Protein AF-A0A7G8G6V6-F1 (afdb_monomer_lite)

pLDDT: mean 76.77, std 20.74, range [33.03, 96.81]

Sequence (126 aa):
MHSVGGLCAGYDVILWSPELGLFVAVSDSGIGNRVMTSADGRSWSLRQTPANNNWTWVCWAPELGLLVAVASSGTGNRVMTSSDALTWTARQADADQEWRPSPQDPSRMPAPPLPATATSSSSCRG

Structure (mmCIF, N/CA/C/O backbone):
data_AF-A0A7G8G6V6-F1
#
_entry.id   AF-A0A7G8G6V6-F1
#
loop_
_atom_site.group_PDB
_atom_site.id
_atom_site.type_symbol
_atom_site.label_atom_id
_atom_site.label_alt_id
_atom_site.label_comp_id
_atom_site.label_asym_id
_atom_site.label_entity_id
_atom_site.label_seq_id
_atom_site.pdbx_PDB_ins_code
_atom_site.Cartn_x
_atom_site.Cartn_y
_atom_site.Cartn_z
_atom_site.occupancy
_atom_site.B_iso_or_equiv
_atom_site.auth_seq_id
_atom_site.auth_comp_id
_atom_site.auth_asym_id
_atom_site.auth_atom_id
_atom_site.pdbx_PDB_model_num
ATOM 1 N N . MET A 1 1 ? -20.975 -11.883 18.223 1.00 38.84 1 MET A N 1
ATOM 2 C CA . MET A 1 1 ? -19.914 -10.867 18.062 1.00 38.84 1 MET A CA 1
ATOM 3 C C . MET A 1 1 ? -18.634 -11.642 17.787 1.00 38.84 1 MET A C 1
ATOM 5 O O . MET A 1 1 ? -18.003 -12.100 18.726 1.00 38.84 1 MET A O 1
ATOM 9 N N . HIS A 1 2 ? -18.369 -11.978 16.521 1.00 33.03 2 HIS A N 1
ATOM 10 C CA . HIS A 1 2 ? -17.309 -12.923 16.152 1.00 33.03 2 HIS A CA 1
ATOM 11 C C . HIS A 1 2 ? -16.111 -12.188 15.549 1.00 33.03 2 HIS A C 1
ATOM 13 O O . HIS A 1 2 ? -16.259 -11.507 14.545 1.00 33.03 2 HIS A O 1
ATOM 19 N N . SER A 1 3 ? -14.966 -12.391 16.207 1.00 38.69 3 SER A N 1
ATOM 20 C CA . SER A 1 3 ? -13.585 -12.317 15.720 1.00 38.69 3 SER A CA 1
ATOM 21 C C . SER A 1 3 ? -13.158 -11.046 14.973 1.00 38.69 3 SE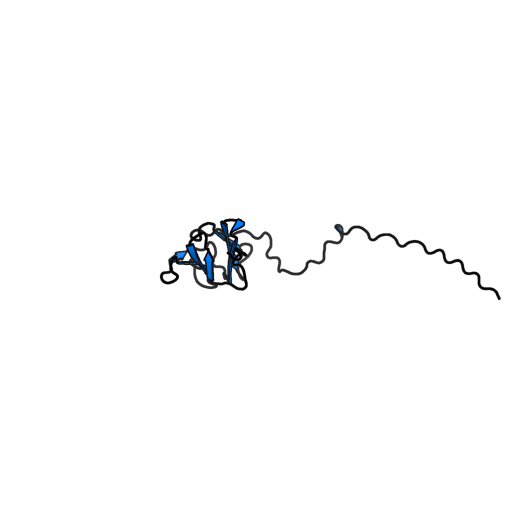R A C 1
ATOM 23 O O . SER A 1 3 ? -13.317 -10.930 13.764 1.00 38.69 3 SER A O 1
ATOM 25 N N . VAL A 1 4 ? -12.485 -10.141 15.690 1.00 43.47 4 VAL A N 1
ATOM 26 C CA . VAL A 1 4 ? -11.493 -9.223 15.102 1.00 43.47 4 VAL A CA 1
ATOM 27 C C . VAL A 1 4 ? -10.173 -9.982 14.914 1.00 43.47 4 VAL A C 1
ATOM 29 O O . VAL A 1 4 ? -9.161 -9.676 15.526 1.00 43.47 4 VAL A O 1
ATOM 32 N N . GLY A 1 5 ? -10.201 -11.066 14.136 1.00 43.75 5 GLY A N 1
ATOM 33 C CA . GLY A 1 5 ? -8.976 -11.661 13.611 1.00 43.75 5 GLY A CA 1
ATOM 34 C C . GLY A 1 5 ? -8.470 -10.748 12.503 1.00 43.75 5 GLY A C 1
ATOM 35 O O . GLY A 1 5 ? -9.242 -10.444 11.594 1.00 43.75 5 GLY A O 1
ATOM 36 N N . GLY A 1 6 ? -7.229 -10.265 12.615 1.00 52.69 6 GLY A N 1
ATOM 37 C CA . GLY A 1 6 ? -6.613 -9.358 11.645 1.00 52.69 6 GLY A CA 1
ATOM 38 C C . GLY A 1 6 ? -6.939 -9.758 10.205 1.00 52.69 6 GLY A C 1
ATOM 39 O O . GLY A 1 6 ? -6.822 -10.927 9.837 1.00 52.69 6 GLY A O 1
ATOM 40 N N . LEU A 1 7 ? -7.377 -8.785 9.401 1.00 61.69 7 LEU A N 1
ATOM 41 C CA . LEU A 1 7 ? -7.890 -8.965 8.033 1.00 61.69 7 LEU A CA 1
ATOM 42 C C . LEU A 1 7 ? -6.786 -9.319 7.016 1.00 61.69 7 LEU A C 1
ATOM 44 O O . LEU A 1 7 ? -6.879 -8.979 5.846 1.00 61.69 7 LEU A O 1
ATOM 48 N N . CYS A 1 8 ? -5.721 -9.974 7.467 1.00 60.59 8 CYS A N 1
ATOM 49 C CA . CYS A 1 8 ? -4.567 -10.361 6.674 1.00 60.59 8 CYS A CA 1
ATOM 50 C C . CYS A 1 8 ? -4.705 -11.844 6.333 1.00 60.59 8 CYS A C 1
ATOM 52 O O . CYS A 1 8 ? -4.092 -12.695 6.979 1.00 60.59 8 CYS A O 1
ATOM 54 N N . ALA A 1 9 ? -5.554 -12.170 5.360 1.00 50.25 9 ALA A N 1
ATOM 55 C CA . ALA A 1 9 ? -5.804 -13.551 4.968 1.00 50.25 9 ALA A CA 1
ATOM 56 C C . ALA A 1 9 ? -5.643 -13.726 3.450 1.00 50.25 9 ALA A C 1
ATOM 58 O O . ALA A 1 9 ? -6.615 -13.674 2.710 1.00 50.25 9 ALA A O 1
ATOM 59 N N . GLY A 1 10 ? -4.424 -14.041 2.996 1.00 60.91 10 GLY A N 1
ATOM 60 C CA . GLY A 1 10 ? -4.141 -14.304 1.572 1.00 60.91 10 GLY A CA 1
ATOM 61 C C . GLY A 1 10 ? -3.819 -13.046 0.757 1.00 60.91 10 GLY A C 1
ATOM 62 O O . GLY A 1 10 ? -3.877 -11.955 1.302 1.00 60.91 10 GLY A O 1
ATOM 63 N N . TYR A 1 11 ? -3.377 -13.221 -0.504 1.00 60.97 11 TYR A N 1
ATOM 64 C CA . TYR A 1 11 ? -2.778 -12.180 -1.367 1.00 60.97 11 TYR A CA 1
ATOM 65 C C . TYR A 1 11 ? -3.729 -11.025 -1.689 1.00 60.97 11 TYR A C 1
ATOM 67 O O . TYR A 1 11 ? -4.240 -10.909 -2.801 1.00 60.97 11 TYR A O 1
ATOM 75 N N . ASP A 1 12 ? -3.930 -10.160 -0.699 1.00 71.88 12 ASP A N 1
ATOM 76 C CA . ASP A 1 12 ? -4.885 -9.071 -0.740 1.00 71.88 12 ASP A CA 1
ATOM 77 C C . ASP A 1 12 ? -4.246 -7.837 -1.375 1.00 71.88 12 ASP A C 1
ATOM 79 O O . ASP A 1 12 ? -3.366 -7.170 -0.823 1.00 71.88 12 ASP A O 1
ATOM 83 N N . VAL A 1 13 ? -4.717 -7.532 -2.581 1.00 84.00 13 VAL A N 1
ATOM 84 C CA . VAL A 1 13 ? -4.388 -6.301 -3.313 1.00 84.00 13 VAL A CA 1
ATOM 85 C C . VAL A 1 13 ? -5.305 -5.151 -2.872 1.00 84.00 13 VAL A C 1
ATOM 87 O O . VAL A 1 13 ? -4.976 -3.983 -3.069 1.00 84.00 13 VAL A O 1
ATOM 90 N N . ILE A 1 14 ? -6.437 -5.478 -2.239 1.00 90.06 14 ILE A N 1
ATOM 91 C CA . ILE A 1 14 ? -7.425 -4.560 -1.667 1.00 90.06 14 ILE A CA 1
ATOM 92 C C . ILE A 1 14 ? -7.797 -5.013 -0.253 1.00 90.06 14 ILE A C 1
ATOM 94 O O . ILE A 1 14 ? -7.976 -6.199 -0.002 1.00 90.06 14 ILE A O 1
ATOM 98 N N . LEU A 1 15 ? -7.957 -4.060 0.658 1.00 92.38 15 LEU A N 1
ATOM 99 C CA . LEU A 1 15 ? -8.213 -4.295 2.071 1.00 92.38 15 LEU A CA 1
ATOM 100 C C . LEU A 1 15 ? -9.207 -3.269 2.610 1.00 92.38 15 LEU A C 1
ATOM 102 O O . LEU A 1 15 ? -9.126 -2.086 2.285 1.00 92.38 15 LEU A O 1
ATOM 106 N N . TRP A 1 16 ? -10.113 -3.711 3.476 1.00 92.00 16 TRP A N 1
ATOM 107 C CA . TRP A 1 16 ? -10.931 -2.825 4.301 1.00 92.00 16 TRP A CA 1
ATOM 108 C C . TRP A 1 16 ? -10.270 -2.625 5.667 1.00 92.00 16 TRP A C 1
ATOM 110 O O . TRP A 1 16 ? -9.983 -3.601 6.356 1.00 92.00 16 TRP A O 1
ATOM 120 N N . SER A 1 17 ? -10.055 -1.376 6.081 1.00 90.50 17 SER A N 1
ATOM 121 C CA . SER A 1 17 ? -9.700 -1.046 7.463 1.00 90.50 17 SER A CA 1
ATOM 122 C C . SER A 1 17 ? -10.955 -0.578 8.208 1.00 90.50 17 SER A C 1
ATOM 124 O O . SER A 1 17 ? -11.466 0.505 7.909 1.00 90.50 17 SER A O 1
ATOM 126 N N . PRO A 1 18 ? -11.470 -1.359 9.177 1.00 87.94 18 PRO A N 1
ATOM 127 C CA . PRO A 1 18 ? -12.683 -1.001 9.907 1.00 87.94 18 PRO A CA 1
ATOM 128 C C . PRO A 1 18 ? -12.492 0.212 10.820 1.00 87.94 18 PRO A C 1
ATOM 130 O O . PRO A 1 18 ? -13.440 0.960 11.032 1.00 87.94 18 PRO A O 1
ATOM 133 N N . GLU A 1 19 ? -11.282 0.424 11.334 1.00 89.94 19 GLU A N 1
ATOM 134 C CA . GLU A 1 19 ? -10.971 1.545 12.228 1.00 89.94 19 GLU A CA 1
ATOM 135 C C . GLU A 1 19 ? -10.787 2.856 11.468 1.00 89.94 19 GLU A C 1
ATOM 137 O O . GLU A 1 19 ? -11.193 3.911 11.950 1.00 89.94 19 GLU A O 1
ATOM 142 N N . LEU A 1 20 ? -10.225 2.790 10.258 1.00 90.25 20 LEU A N 1
ATOM 143 C CA . LEU A 1 20 ? -10.112 3.958 9.386 1.00 90.25 20 LEU A CA 1
ATOM 144 C C . LEU A 1 20 ? -11.400 4.217 8.594 1.00 90.25 20 LEU A C 1
ATOM 146 O O . LEU A 1 20 ? -11.589 5.319 8.085 1.00 90.25 20 LEU A O 1
ATOM 150 N N . GLY A 1 21 ? -12.277 3.217 8.463 1.00 92.38 21 GLY A N 1
ATOM 151 C CA . GLY A 1 21 ? -13.463 3.296 7.613 1.00 92.38 21 GLY A CA 1
ATOM 152 C C . GLY A 1 21 ? -13.109 3.460 6.132 1.00 92.38 21 GLY A C 1
ATOM 153 O O . GLY A 1 21 ? -13.796 4.180 5.408 1.00 92.38 21 GLY A O 1
ATOM 154 N N . LEU A 1 22 ? -12.007 2.842 5.692 1.00 94.19 22 LEU A N 1
ATOM 155 C CA . LEU A 1 22 ? -11.453 3.014 4.350 1.00 94.19 22 LEU A CA 1
ATOM 156 C C . LEU A 1 22 ? -11.121 1.675 3.696 1.00 94.19 22 LEU A C 1
ATOM 158 O O . LEU A 1 22 ? -10.492 0.802 4.293 1.00 94.19 22 LEU A O 1
ATOM 162 N N . PHE A 1 23 ? -11.458 1.570 2.415 1.00 94.44 23 PHE A N 1
ATOM 163 C CA . PHE A 1 23 ? -10.824 0.649 1.489 1.00 94.44 23 PHE A CA 1
ATOM 164 C C . PHE A 1 23 ? -9.471 1.199 1.059 1.00 94.44 23 PHE A C 1
ATOM 166 O O . PHE A 1 23 ? -9.336 2.388 0.760 1.00 94.44 23 PHE A O 1
ATOM 173 N N . VAL A 1 24 ? -8.490 0.315 0.977 1.00 95.06 24 VAL A N 1
ATOM 174 C CA . VAL A 1 24 ? -7.125 0.592 0.544 1.00 95.06 24 VAL A CA 1
ATOM 175 C C . VAL A 1 24 ? -6.763 -0.441 -0.506 1.00 95.06 24 VAL A C 1
ATOM 177 O O . VAL A 1 24 ? -6.936 -1.628 -0.261 1.00 95.06 24 VAL A O 1
ATOM 180 N N . ALA A 1 25 ? -6.259 -0.012 -1.657 1.00 94.19 25 ALA A N 1
ATOM 181 C CA . ALA A 1 25 ? -5.732 -0.912 -2.674 1.00 94.19 25 ALA A CA 1
ATOM 182 C C . ALA A 1 25 ? -4.329 -0.489 -3.109 1.00 94.19 25 ALA A C 1
ATOM 184 O O . ALA A 1 25 ? -4.012 0.704 -3.131 1.00 94.19 25 ALA A O 1
ATOM 185 N N . VAL A 1 26 ? -3.501 -1.474 -3.446 1.00 94.56 26 VAL A N 1
ATOM 186 C CA . VAL A 1 26 ? -2.140 -1.296 -3.965 1.00 94.56 26 VAL A CA 1
ATOM 187 C C . VAL A 1 26 ? -2.054 -1.734 -5.427 1.00 94.56 26 VAL A C 1
ATOM 189 O O . VAL A 1 26 ? -2.914 -2.457 -5.917 1.00 94.56 26 VAL A O 1
ATOM 192 N N . SER A 1 27 ? -1.023 -1.284 -6.137 1.00 92.94 27 SER A N 1
ATOM 193 C CA . SER A 1 27 ? -0.776 -1.636 -7.537 1.00 92.94 27 SER A CA 1
ATOM 194 C C . SER A 1 27 ? 0.683 -2.021 -7.763 1.00 92.94 27 SER A C 1
ATOM 196 O O . SER A 1 27 ? 1.611 -1.415 -7.215 1.00 92.94 27 SER A O 1
ATOM 198 N N . ASP A 1 28 ? 0.894 -2.988 -8.651 1.00 92.00 28 ASP A N 1
ATOM 199 C CA . ASP A 1 28 ? 2.215 -3.412 -9.104 1.00 92.00 28 ASP A CA 1
ATOM 200 C C . ASP A 1 28 ? 2.799 -2.510 -10.210 1.00 92.00 28 ASP A C 1
ATOM 202 O O . ASP A 1 28 ? 3.970 -2.636 -10.568 1.00 92.00 28 ASP A O 1
ATOM 206 N N . SER A 1 29 ? 2.010 -1.561 -10.716 1.00 87.88 29 SER A N 1
ATOM 207 C CA . SER A 1 29 ? 2.345 -0.682 -11.836 1.00 87.88 29 SER A CA 1
ATOM 208 C C . SER A 1 29 ? 1.911 0.770 -11.586 1.00 87.88 29 SER A C 1
ATOM 210 O O . SER A 1 29 ? 1.133 1.063 -10.677 1.00 87.88 29 SER A O 1
ATOM 212 N N . GLY A 1 30 ? 2.451 1.704 -12.378 1.00 85.56 30 GLY A N 1
ATOM 213 C CA . GLY A 1 30 ? 2.237 3.153 -12.240 1.00 85.56 30 GLY A CA 1
ATOM 214 C C . GLY A 1 30 ? 3.484 3.917 -11.779 1.00 85.56 30 GLY A C 1
ATOM 215 O O . GLY A 1 30 ? 4.527 3.324 -11.499 1.00 85.56 30 GLY A O 1
ATOM 216 N N . ILE A 1 31 ? 3.399 5.247 -11.706 1.00 85.56 31 ILE A N 1
ATOM 217 C CA . ILE A 1 31 ? 4.510 6.121 -11.292 1.00 85.56 31 ILE A CA 1
ATOM 218 C C . ILE A 1 31 ? 4.007 7.077 -10.211 1.00 85.56 31 ILE A C 1
ATOM 220 O O . ILE A 1 31 ? 3.058 7.827 -10.426 1.00 85.56 31 ILE A O 1
ATOM 224 N N . GLY A 1 32 ? 4.620 7.014 -9.033 1.00 84.44 32 GLY A N 1
ATOM 225 C CA . GLY A 1 32 ? 4.353 7.870 -7.880 1.00 84.44 32 GLY A CA 1
ATOM 226 C C . GLY A 1 32 ? 3.008 7.640 -7.191 1.00 84.44 32 GLY A C 1
ATOM 227 O O . GLY A 1 32 ? 2.818 8.177 -6.113 1.00 84.44 32 GLY A O 1
ATOM 228 N N . ASN A 1 33 ? 2.091 6.857 -7.767 1.00 85.62 33 ASN A N 1
ATOM 229 C CA . ASN A 1 33 ? 0.710 6.705 -7.299 1.00 85.62 33 ASN A CA 1
ATOM 230 C C . ASN A 1 33 ? 0.245 5.247 -7.358 1.00 85.62 33 ASN A C 1
ATOM 232 O O . ASN A 1 33 ? -0.604 4.893 -8.174 1.00 85.62 33 ASN A O 1
ATOM 236 N N . ARG A 1 34 ? 0.840 4.382 -6.535 1.00 91.56 34 ARG A N 1
ATOM 237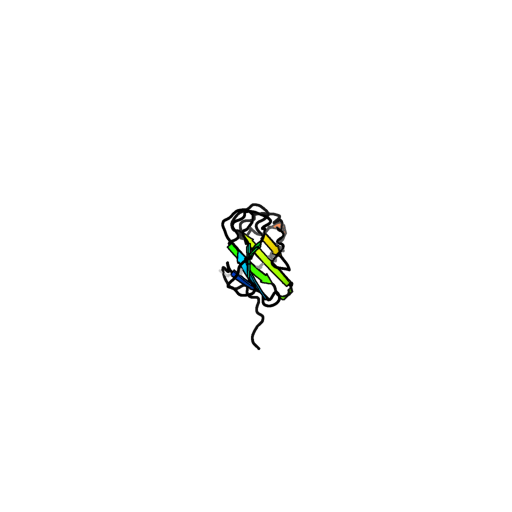 C CA . ARG A 1 34 ? 0.512 2.945 -6.517 1.00 91.56 34 ARG A CA 1
ATOM 238 C C . ARG A 1 34 ? -0.376 2.525 -5.344 1.00 91.56 34 ARG A C 1
ATOM 240 O O . ARG A 1 34 ? -0.509 1.337 -5.084 1.00 91.56 34 ARG A O 1
ATOM 247 N N . VAL A 1 35 ? -0.969 3.491 -4.644 1.00 94.88 35 VAL A N 1
ATOM 248 C CA . VAL A 1 35 ? -1.996 3.266 -3.623 1.00 94.88 35 VAL A CA 1
ATOM 249 C C . VAL A 1 35 ? -3.235 4.072 -3.987 1.00 94.88 35 VAL A C 1
ATOM 251 O O . VAL A 1 35 ? -3.132 5.213 -4.437 1.00 94.88 35 VAL A O 1
ATOM 254 N N . MET A 1 36 ? -4.411 3.502 -3.756 1.00 95.31 36 MET A N 1
ATOM 255 C CA . MET A 1 36 ? -5.688 4.202 -3.841 1.00 95.31 36 MET A CA 1
ATOM 256 C C . MET A 1 36 ? -6.546 3.900 -2.617 1.00 95.31 36 MET A C 1
ATOM 258 O O . MET A 1 36 ? -6.508 2.797 -2.078 1.00 95.31 36 MET A O 1
ATOM 262 N N . THR A 1 37 ? -7.329 4.884 -2.178 1.00 96.31 37 THR A N 1
ATOM 263 C CA . THR A 1 37 ? -8.227 4.742 -1.022 1.00 96.31 37 THR A CA 1
ATOM 264 C C . THR A 1 37 ? -9.647 5.161 -1.358 1.00 96.31 37 THR A C 1
ATOM 266 O O . THR A 1 37 ? -9.828 6.109 -2.128 1.00 96.31 37 THR A O 1
ATOM 269 N N . SER A 1 38 ? -10.634 4.541 -0.721 1.00 96.81 38 SER A N 1
ATOM 270 C CA . SER A 1 38 ? -12.047 4.886 -0.875 1.00 96.81 38 SER A CA 1
ATOM 271 C C . SER A 1 38 ? -12.818 4.668 0.424 1.00 96.81 38 SER A C 1
ATOM 273 O O . SER A 1 38 ? -12.638 3.648 1.073 1.00 96.81 38 SER A O 1
ATOM 275 N N . ALA A 1 39 ? -13.703 5.594 0.795 1.00 95.56 39 ALA A N 1
ATOM 276 C CA . ALA A 1 39 ? -14.593 5.419 1.949 1.00 95.56 39 ALA A CA 1
ATOM 277 C C . ALA A 1 39 ? -15.864 4.621 1.608 1.00 95.56 39 ALA A C 1
ATOM 279 O O . ALA A 1 39 ? -16.519 4.083 2.495 1.00 95.56 39 ALA A O 1
ATOM 280 N N . ASP A 1 40 ? -16.228 4.553 0.325 1.00 93.25 40 ASP A N 1
ATOM 281 C CA . ASP A 1 40 ? -17.503 4.002 -0.146 1.00 93.25 40 ASP A CA 1
ATOM 282 C C . ASP A 1 40 ? -17.346 2.857 -1.163 1.00 93.25 40 ASP A C 1
ATOM 284 O O . ASP A 1 40 ? -18.339 2.276 -1.601 1.00 93.25 40 ASP A O 1
ATOM 288 N N . GLY A 1 41 ? -16.112 2.546 -1.568 1.00 92.81 41 GLY A N 1
ATOM 289 C CA . GLY A 1 41 ? -15.780 1.563 -2.600 1.00 92.81 41 GLY A CA 1
ATOM 290 C C . GLY A 1 41 ? -16.138 1.995 -4.029 1.00 92.81 41 GLY A C 1
ATOM 291 O O . GLY A 1 41 ? -15.879 1.247 -4.972 1.00 92.81 41 GLY A O 1
ATOM 292 N N . ARG A 1 42 ? -16.718 3.187 -4.220 1.00 93.62 42 ARG A N 1
ATOM 293 C CA . ARG A 1 42 ? -17.176 3.708 -5.521 1.00 93.62 42 ARG A CA 1
ATOM 294 C C . ARG A 1 42 ? -16.241 4.781 -6.051 1.00 93.62 42 ARG A C 1
ATOM 296 O O . ARG A 1 42 ? -15.873 4.753 -7.221 1.00 93.62 42 ARG A O 1
ATOM 303 N N . SER A 1 43 ? -15.851 5.709 -5.184 1.00 94.31 43 SER A N 1
ATOM 304 C CA . SER A 1 43 ? -14.977 6.827 -5.522 1.00 94.31 43 SER A CA 1
ATOM 305 C C . SER A 1 43 ? -13.605 6.599 -4.916 1.00 94.31 43 SER A C 1
ATOM 307 O O . SER A 1 43 ? -13.473 6.456 -3.701 1.00 94.31 43 SER A O 1
ATOM 309 N N . TRP A 1 44 ? -12.574 6.584 -5.754 1.00 95.31 44 TRP A N 1
ATOM 310 C CA . TRP A 1 44 ? -11.219 6.261 -5.331 1.00 95.31 44 TRP A CA 1
ATOM 311 C C . TRP A 1 44 ? -10.277 7.440 -5.529 1.00 95.31 44 TRP A C 1
ATOM 313 O O . TRP A 1 44 ? -10.261 8.071 -6.582 1.00 95.31 44 TRP A O 1
ATOM 323 N N . SER A 1 45 ? -9.477 7.727 -4.507 1.00 95.81 45 SER A N 1
ATOM 324 C CA . SER A 1 45 ? -8.448 8.768 -4.537 1.00 95.81 45 SER A CA 1
ATOM 325 C C . SER A 1 45 ? -7.063 8.139 -4.584 1.00 95.81 45 SER A C 1
ATOM 327 O O . SER A 1 45 ? -6.749 7.302 -3.736 1.00 95.81 45 SER A O 1
ATOM 329 N N . LEU A 1 46 ? -6.235 8.562 -5.540 1.00 94.69 46 LEU A N 1
ATOM 330 C CA . LEU A 1 46 ? -4.832 8.154 -5.624 1.00 94.69 46 LEU A CA 1
ATOM 331 C C . LEU A 1 46 ? -4.024 8.741 -4.464 1.00 94.69 46 LEU A C 1
ATOM 333 O O . LEU A 1 46 ? -4.240 9.884 -4.052 1.00 94.69 46 LEU A O 1
ATOM 337 N N . ARG A 1 47 ? -3.071 7.958 -3.963 1.00 95.12 47 ARG A N 1
ATOM 338 C CA . ARG A 1 47 ? -2.132 8.343 -2.911 1.00 95.12 47 ARG A CA 1
ATOM 339 C C . ARG A 1 47 ? -0.709 8.215 -3.415 1.00 95.12 47 ARG A C 1
ATOM 341 O O . ARG A 1 47 ? -0.364 7.260 -4.113 1.00 95.12 47 ARG A O 1
ATOM 348 N N . GLN A 1 48 ? 0.106 9.188 -3.022 1.00 93.25 48 GLN A N 1
ATOM 349 C CA . GLN A 1 48 ? 1.518 9.196 -3.356 1.00 93.25 48 GLN A CA 1
ATOM 350 C C . GLN A 1 48 ? 2.226 8.042 -2.645 1.00 93.25 48 GLN A C 1
ATOM 352 O O . GLN A 1 48 ? 2.031 7.823 -1.448 1.00 93.25 48 GLN A O 1
ATOM 357 N N . THR A 1 49 ? 3.054 7.311 -3.382 1.00 91.75 49 THR A N 1
ATOM 358 C CA . THR A 1 49 ? 3.843 6.198 -2.850 1.00 91.75 49 THR A CA 1
ATOM 359 C C . THR A 1 49 ? 5.315 6.573 -2.744 1.00 91.75 49 THR A C 1
ATOM 361 O O . THR A 1 49 ? 5.848 7.179 -3.674 1.00 91.75 49 THR A O 1
ATOM 364 N N . PRO A 1 50 ? 6.012 6.158 -1.672 1.00 92.19 50 PRO A N 1
ATOM 365 C CA . PRO A 1 50 ? 7.404 6.537 -1.428 1.00 92.19 50 PRO A CA 1
ATOM 366 C C . PRO A 1 50 ? 8.392 5.902 -2.420 1.00 92.19 50 PRO A C 1
ATOM 368 O O . PRO A 1 50 ? 9.521 6.369 -2.545 1.00 92.19 50 PRO A O 1
ATOM 371 N N . ALA A 1 51 ? 7.987 4.840 -3.124 1.00 91.62 51 ALA A N 1
ATOM 372 C CA . ALA A 1 51 ? 8.782 4.198 -4.163 1.00 91.62 51 ALA A CA 1
ATOM 373 C C . ALA A 1 51 ? 7.898 3.585 -5.259 1.00 91.62 51 ALA A C 1
ATOM 375 O O . ALA A 1 51 ? 6.779 3.128 -5.003 1.00 91.62 51 ALA A O 1
ATOM 376 N N . ASN A 1 52 ? 8.449 3.511 -6.473 1.00 91.25 52 ASN A N 1
ATOM 377 C CA . ASN A 1 52 ? 7.836 2.866 -7.639 1.00 91.25 52 ASN A CA 1
ATOM 378 C C . ASN A 1 52 ? 8.091 1.352 -7.651 1.00 91.25 52 ASN A C 1
ATOM 380 O O . ASN A 1 52 ? 8.514 0.795 -8.662 1.00 91.25 52 ASN A O 1
ATOM 384 N N . ASN A 1 53 ? 7.848 0.703 -6.514 1.00 92.12 53 ASN A N 1
ATOM 385 C CA . ASN A 1 53 ? 7.983 -0.740 -6.367 1.00 92.12 53 ASN A CA 1
ATOM 386 C C . ASN A 1 53 ? 6.674 -1.444 -6.722 1.00 92.12 53 ASN A C 1
ATOM 388 O O . ASN A 1 53 ? 5.593 -0.854 -6.669 1.00 92.12 53 ASN A O 1
ATOM 392 N N . ASN A 1 54 ? 6.763 -2.711 -7.107 1.00 93.00 54 ASN A N 1
ATOM 393 C CA . ASN A 1 54 ? 5.616 -3.522 -7.483 1.00 93.00 54 ASN A CA 1
ATOM 394 C C . ASN A 1 54 ? 4.918 -3.970 -6.200 1.00 93.00 54 ASN A C 1
ATOM 396 O O . ASN A 1 54 ? 5.239 -5.028 -5.667 1.00 93.00 54 ASN A O 1
ATOM 400 N N . TRP A 1 55 ? 4.039 -3.124 -5.662 1.00 93.00 55 TRP A N 1
ATOM 401 C CA . TRP A 1 55 ? 3.316 -3.388 -4.423 1.00 93.00 55 TRP A CA 1
ATOM 402 C C . TRP A 1 55 ? 2.246 -4.440 -4.686 1.00 93.00 55 TRP A C 1
ATOM 404 O O . TRP A 1 55 ? 1.280 -4.197 -5.403 1.00 93.00 55 TRP A O 1
ATOM 414 N N . THR A 1 56 ? 2.449 -5.627 -4.131 1.00 91.75 56 THR A N 1
ATOM 415 C CA . THR A 1 56 ? 1.628 -6.807 -4.422 1.00 91.75 56 THR A CA 1
ATOM 416 C C . THR A 1 56 ? 0.666 -7.153 -3.298 1.00 91.75 56 THR A C 1
ATOM 418 O O . THR A 1 56 ? -0.188 -8.011 -3.484 1.00 91.75 56 THR A O 1
ATOM 421 N N . TRP A 1 57 ? 0.831 -6.545 -2.122 1.00 91.00 57 TRP A N 1
ATOM 422 C CA . TRP A 1 57 ? 0.059 -6.906 -0.940 1.00 91.00 57 TRP A CA 1
ATOM 423 C C . TRP A 1 57 ? -0.124 -5.726 0.005 1.00 91.00 57 TRP A C 1
ATOM 425 O O . TRP A 1 57 ? 0.805 -4.933 0.176 1.00 91.00 57 TRP A O 1
ATOM 435 N N . VAL A 1 58 ? -1.274 -5.674 0.679 1.00 92.56 58 VAL A N 1
ATOM 436 C CA . VAL A 1 58 ? -1.550 -4.785 1.815 1.00 92.56 58 VAL A CA 1
ATOM 437 C C . VAL A 1 58 ? -2.252 -5.523 2.973 1.00 92.56 58 VAL A C 1
ATOM 439 O O . VAL A 1 58 ? -3.050 -6.423 2.752 1.00 92.56 58 VAL A O 1
ATOM 442 N N . CYS A 1 59 ? -1.932 -5.182 4.223 1.00 92.62 59 CYS A N 1
ATOM 443 C CA . CYS A 1 59 ? -2.517 -5.762 5.443 1.00 92.62 59 CYS A CA 1
ATOM 444 C C . CYS A 1 59 ? -2.717 -4.673 6.505 1.00 92.62 59 CYS A C 1
ATOM 446 O O . CYS A 1 59 ? -1.959 -3.702 6.564 1.00 92.62 59 CYS A O 1
ATOM 448 N N . TRP A 1 60 ? -3.750 -4.840 7.333 1.00 91.50 60 TRP A N 1
ATOM 449 C CA . TRP A 1 60 ? -4.079 -3.974 8.466 1.00 91.50 60 TRP A CA 1
ATOM 450 C C . TRP A 1 60 ? -3.793 -4.730 9.753 1.00 91.50 60 TRP A C 1
ATOM 452 O O . TRP A 1 60 ? -4.360 -5.798 9.978 1.00 91.50 60 TRP A O 1
ATOM 462 N N . ALA A 1 61 ? -2.936 -4.156 10.590 1.00 90.62 61 ALA A N 1
ATOM 463 C CA . ALA A 1 61 ? -2.677 -4.612 11.944 1.00 90.62 61 ALA A CA 1
ATOM 464 C C . ALA A 1 61 ? -3.506 -3.751 12.916 1.00 90.62 61 ALA A C 1
ATOM 466 O O . ALA A 1 61 ? -3.049 -2.658 13.271 1.00 90.62 61 ALA A O 1
ATOM 467 N N . PRO A 1 62 ? -4.711 -4.197 13.326 1.00 87.75 62 PRO A N 1
ATOM 468 C CA . PRO A 1 62 ? -5.594 -3.410 14.187 1.00 87.75 62 PRO A CA 1
ATOM 469 C C . PRO A 1 62 ? -4.956 -3.103 15.543 1.00 87.75 62 PRO A C 1
ATOM 471 O O . PRO A 1 62 ? -5.018 -1.976 16.016 1.00 87.75 62 PRO A O 1
ATOM 474 N N . GLU A 1 63 ? -4.220 -4.049 16.129 1.00 89.50 63 GLU A N 1
ATOM 475 C CA . GLU A 1 63 ? -3.561 -3.855 17.426 1.00 89.50 63 GLU A CA 1
ATOM 476 C C . GLU A 1 63 ? -2.474 -2.769 17.394 1.00 89.50 63 GLU A C 1
ATOM 478 O O . GLU A 1 63 ? -2.113 -2.222 18.436 1.00 89.50 63 GLU A O 1
ATOM 483 N N . LEU A 1 64 ? -1.941 -2.464 16.208 1.00 89.88 64 LEU A N 1
ATOM 484 C CA . LEU A 1 64 ? -0.918 -1.440 16.000 1.00 89.88 64 LEU A CA 1
ATOM 485 C C . LEU A 1 64 ? -1.470 -0.176 15.332 1.00 89.88 64 LEU A C 1
ATOM 487 O O . LEU A 1 64 ? -0.717 0.786 15.175 1.00 89.88 64 LEU A O 1
ATOM 491 N N . GLY A 1 65 ? -2.736 -0.176 14.902 1.00 91.38 65 GLY A N 1
ATOM 492 C CA . GLY A 1 65 ? -3.303 0.892 14.080 1.00 91.38 65 GLY A CA 1
ATOM 493 C C . GLY A 1 65 ? -2.486 1.151 12.808 1.00 91.38 65 GLY A C 1
ATOM 494 O O . GLY A 1 65 ? -2.262 2.307 12.442 1.00 91.38 65 GLY A O 1
ATOM 495 N N . LEU A 1 66 ? -1.959 0.094 12.176 1.00 93.06 66 LEU A N 1
ATOM 496 C CA . LEU A 1 66 ? -0.942 0.215 11.130 1.00 93.06 66 LEU A CA 1
ATOM 497 C C . LEU A 1 66 ? -1.288 -0.584 9.871 1.00 93.06 66 LEU A C 1
ATOM 499 O O . LEU A 1 66 ? -1.493 -1.795 9.911 1.00 93.06 66 LEU A O 1
ATOM 503 N N . LEU A 1 67 ? -1.261 0.090 8.724 1.00 93.69 67 LEU A N 1
ATOM 504 C CA . LEU A 1 67 ? -1.219 -0.530 7.406 1.00 93.69 67 LEU A CA 1
ATOM 505 C C . LEU A 1 67 ? 0.215 -0.873 7.036 1.00 93.69 67 LEU A C 1
ATOM 507 O O . LEU A 1 67 ? 1.130 -0.063 7.209 1.00 93.69 67 LEU A O 1
ATOM 511 N N . VAL A 1 68 ? 0.385 -2.046 6.443 1.00 93.62 68 VAL A N 1
ATOM 512 C CA . VAL A 1 68 ? 1.651 -2.523 5.896 1.00 93.62 68 VAL A CA 1
ATOM 513 C C . VAL A 1 68 ? 1.406 -2.988 4.473 1.00 93.62 68 VAL A C 1
ATOM 515 O O . VAL A 1 68 ? 0.516 -3.797 4.233 1.00 93.62 68 VAL A O 1
ATOM 518 N N . ALA A 1 69 ? 2.204 -2.497 3.533 1.00 92.94 69 ALA A N 1
ATOM 519 C CA . ALA A 1 69 ? 2.228 -2.990 2.167 1.00 92.94 69 ALA A CA 1
ATOM 520 C C . ALA A 1 69 ? 3.616 -3.517 1.821 1.00 92.94 69 ALA A C 1
ATOM 522 O O . ALA A 1 69 ? 4.629 -2.952 2.246 1.00 92.94 69 ALA A O 1
ATOM 523 N N . VAL A 1 70 ? 3.656 -4.601 1.047 1.00 92.12 70 VAL A N 1
ATOM 524 C CA . VAL A 1 70 ? 4.907 -5.230 0.614 1.00 92.12 70 VAL A CA 1
ATOM 525 C C . VAL A 1 70 ? 4.988 -5.324 -0.901 1.00 92.12 70 VAL A C 1
ATOM 527 O O . VAL A 1 70 ? 3.977 -5.473 -1.593 1.00 92.12 70 VAL A O 1
ATOM 530 N N . ALA A 1 71 ? 6.207 -5.201 -1.414 1.00 92.56 71 ALA A N 1
ATOM 531 C CA . ALA A 1 71 ? 6.498 -5.241 -2.833 1.00 92.56 71 ALA A CA 1
ATOM 532 C C . ALA A 1 71 ? 7.331 -6.457 -3.232 1.00 92.56 71 ALA A C 1
ATOM 534 O O . ALA A 1 71 ? 8.208 -6.906 -2.496 1.00 92.56 71 ALA A O 1
ATOM 535 N N . SER A 1 72 ? 7.103 -6.923 -4.458 1.00 90.88 72 SER A N 1
ATOM 536 C CA . SER A 1 72 ? 7.917 -7.945 -5.122 1.00 90.88 72 SER A CA 1
ATOM 537 C C . SER A 1 72 ? 9.161 -7.372 -5.817 1.00 90.88 72 SER A C 1
ATOM 539 O O . SER A 1 72 ? 10.029 -8.130 -6.242 1.00 90.88 72 SER A O 1
ATOM 541 N N . SER A 1 73 ? 9.279 -6.043 -5.919 1.00 90.56 73 SER A N 1
ATOM 542 C CA . SER A 1 73 ? 10.435 -5.341 -6.495 1.00 90.56 73 SER A CA 1
ATOM 543 C C . SER A 1 73 ? 10.949 -4.222 -5.579 1.00 90.56 73 SER A C 1
ATOM 545 O O . SER A 1 73 ? 10.321 -3.895 -4.574 1.00 90.56 73 SER A O 1
ATOM 547 N N . GLY A 1 74 ? 12.111 -3.653 -5.915 1.00 87.56 74 GLY A N 1
ATOM 548 C CA . GLY A 1 74 ? 12.857 -2.698 -5.082 1.00 87.56 74 GLY A CA 1
ATOM 549 C C . GLY A 1 74 ? 14.054 -3.357 -4.397 1.00 87.56 74 GLY A C 1
ATOM 550 O O . GLY A 1 74 ? 14.182 -4.577 -4.451 1.00 87.56 74 GLY A O 1
ATOM 551 N N . THR A 1 75 ? 14.922 -2.575 -3.758 1.00 87.06 75 THR A N 1
ATOM 552 C CA . THR A 1 75 ? 16.086 -3.072 -3.001 1.00 87.06 75 THR A CA 1
ATOM 553 C C . THR A 1 75 ? 16.171 -2.307 -1.698 1.00 87.06 75 THR A C 1
ATOM 555 O O . THR A 1 75 ? 16.286 -1.082 -1.704 1.00 87.06 75 THR A O 1
ATOM 558 N N . GLY A 1 76 ? 16.038 -3.018 -0.580 1.00 86.25 76 GLY A N 1
ATOM 559 C CA . GLY A 1 76 ? 16.048 -2.417 0.748 1.00 86.25 76 GLY A CA 1
ATOM 560 C C . GLY A 1 76 ? 14.855 -1.508 1.055 1.00 86.25 76 GLY A C 1
ATOM 561 O O . GLY A 1 76 ? 14.874 -0.859 2.084 1.00 86.25 76 GLY A O 1
ATOM 562 N N . ASN A 1 77 ? 13.817 -1.434 0.214 1.00 89.81 77 ASN A N 1
ATOM 563 C CA . ASN A 1 77 ? 12.637 -0.573 0.413 1.00 89.81 77 ASN A CA 1
ATOM 564 C C . ASN A 1 77 ? 11.314 -1.273 0.041 1.00 89.81 77 ASN A C 1
ATOM 566 O O . ASN A 1 77 ? 10.352 -0.634 -0.388 1.00 89.81 77 ASN A O 1
ATOM 570 N N . ARG A 1 78 ? 11.267 -2.605 0.172 1.00 92.00 78 ARG A N 1
ATOM 571 C CA . ARG A 1 78 ? 10.125 -3.445 -0.239 1.00 92.00 78 ARG A CA 1
ATOM 572 C C . ARG A 1 78 ? 8.954 -3.440 0.739 1.00 92.00 78 ARG A C 1
ATOM 574 O O . ARG A 1 78 ? 7.985 -4.155 0.519 1.00 92.00 78 ARG A O 1
ATOM 581 N N . VAL A 1 79 ? 9.038 -2.667 1.814 1.00 92.81 79 VAL A N 1
ATOM 582 C CA . VAL A 1 79 ? 7.974 -2.524 2.805 1.00 92.81 79 VAL A CA 1
ATOM 583 C C . VAL A 1 79 ? 7.628 -1.049 2.908 1.00 92.81 79 VAL A C 1
ATOM 585 O O . VAL A 1 79 ? 8.519 -0.204 2.972 1.00 92.81 79 VAL A O 1
ATOM 588 N N . MET A 1 80 ? 6.343 -0.723 2.947 1.00 94.19 80 MET A N 1
ATOM 589 C CA . MET A 1 80 ? 5.878 0.604 3.333 1.00 94.19 80 MET A CA 1
ATOM 590 C C . MET A 1 80 ? 4.764 0.500 4.363 1.00 94.19 80 MET A C 1
ATOM 592 O O . MET A 1 80 ? 4.003 -0.464 4.374 1.00 94.19 80 MET A O 1
ATOM 596 N N . THR A 1 81 ? 4.679 1.497 5.237 1.00 95.44 81 THR A N 1
ATOM 597 C CA . THR A 1 81 ? 3.695 1.529 6.322 1.00 95.44 81 THR A CA 1
ATOM 598 C C . THR A 1 81 ? 2.941 2.847 6.355 1.00 95.44 81 THR A C 1
ATOM 600 O O . THR A 1 81 ? 3.514 3.880 6.001 1.00 95.44 81 THR A O 1
ATOM 603 N N . SER A 1 82 ? 1.705 2.823 6.842 1.00 96.19 82 SER A N 1
ATOM 604 C CA . SER A 1 82 ? 0.868 4.010 7.028 1.00 96.19 82 SER A CA 1
ATOM 605 C C . SER A 1 82 ? -0.088 3.813 8.203 1.00 96.19 82 SER A C 1
ATOM 607 O O . SER A 1 82 ? -0.662 2.742 8.341 1.00 96.19 82 SER A O 1
ATOM 609 N N . SER A 1 83 ? -0.281 4.823 9.049 1.00 95.94 83 SER A N 1
ATOM 610 C CA . SER A 1 83 ? -1.297 4.789 10.116 1.00 95.94 83 SER A CA 1
ATOM 611 C C . SER A 1 83 ? -2.634 5.406 9.692 1.00 95.94 83 SER A C 1
ATOM 613 O O . SER A 1 83 ? -3.616 5.288 10.411 1.00 95.94 83 SER A O 1
ATOM 615 N N . ASP A 1 84 ? -2.675 6.093 8.546 1.00 94.38 84 ASP A N 1
ATOM 616 C CA . ASP A 1 84 ? -3.824 6.888 8.090 1.00 94.38 84 ASP A CA 1
ATOM 617 C C . ASP A 1 84 ? -4.329 6.500 6.686 1.00 94.38 84 ASP A C 1
ATOM 619 O O . ASP A 1 84 ? -5.338 7.029 6.231 1.00 94.38 84 ASP A O 1
ATOM 623 N N . ALA A 1 85 ? -3.645 5.585 5.991 1.00 93.19 85 ALA A N 1
ATOM 624 C CA . ALA A 1 85 ? -3.849 5.217 4.584 1.00 93.19 85 ALA A CA 1
ATOM 625 C C . ALA A 1 85 ? -3.585 6.336 3.557 1.00 93.19 85 ALA A C 1
ATOM 627 O O . ALA A 1 85 ? -3.684 6.099 2.349 1.00 93.19 85 ALA A O 1
ATOM 628 N N . LEU A 1 86 ? -3.229 7.541 4.001 1.00 93.06 86 LEU A N 1
ATOM 629 C CA . LEU A 1 86 ? -3.010 8.715 3.157 1.00 93.06 86 LEU A CA 1
ATOM 630 C C . LEU A 1 86 ? -1.523 8.927 2.895 1.00 93.06 86 LEU A C 1
ATOM 632 O O . LEU A 1 86 ? -1.122 9.165 1.754 1.00 93.06 86 LEU A O 1
ATOM 636 N N . THR A 1 87 ? -0.721 8.810 3.950 1.00 94.50 87 THR A N 1
ATOM 637 C CA . THR A 1 87 ? 0.719 9.040 3.937 1.00 94.50 87 THR A CA 1
ATOM 638 C C . THR A 1 87 ? 1.441 7.720 4.140 1.00 94.50 87 THR A C 1
ATOM 640 O O . THR A 1 87 ? 1.243 7.040 5.146 1.00 94.50 87 THR A O 1
ATOM 643 N N . TRP A 1 88 ? 2.308 7.362 3.195 1.00 95.19 88 TRP A N 1
ATOM 644 C CA . TRP A 1 88 ? 3.043 6.101 3.214 1.00 95.19 88 TRP A CA 1
ATOM 645 C C . TRP A 1 88 ? 4.536 6.339 3.378 1.00 95.19 88 TRP A C 1
ATOM 647 O O . TRP A 1 88 ? 5.144 7.124 2.653 1.00 95.19 88 TRP A O 1
ATOM 657 N N . THR A 1 89 ? 5.142 5.632 4.324 1.00 95.25 89 THR A N 1
ATOM 658 C CA . THR A 1 89 ? 6.579 5.708 4.601 1.00 95.25 89 THR A CA 1
ATOM 659 C C . THR A 1 89 ? 7.244 4.399 4.209 1.00 95.25 89 THR A C 1
ATOM 661 O O . THR A 1 89 ? 6.852 3.341 4.703 1.00 95.25 89 THR A O 1
ATOM 664 N N . ALA A 1 90 ? 8.257 4.460 3.340 1.00 92.94 90 ALA A N 1
ATOM 665 C CA . ALA A 1 90 ? 9.082 3.297 3.031 1.00 92.94 90 ALA A CA 1
ATOM 666 C C . ALA A 1 90 ? 9.887 2.889 4.270 1.00 92.94 90 ALA A C 1
ATOM 668 O O . ALA A 1 90 ? 10.446 3.731 4.974 1.00 92.94 90 ALA A O 1
ATOM 669 N N . ARG A 1 91 ? 9.944 1.588 4.536 1.00 91.94 91 ARG A N 1
ATOM 670 C CA . ARG A 1 91 ? 10.764 0.999 5.588 1.00 91.94 91 ARG A CA 1
ATOM 671 C C . ARG A 1 91 ? 11.977 0.354 4.952 1.00 91.94 91 ARG A C 1
ATOM 673 O O . ARG A 1 91 ? 11.847 -0.406 3.990 1.00 91.94 91 ARG A O 1
ATOM 680 N N . GLN A 1 92 ? 13.140 0.693 5.495 1.00 81.19 92 GLN A N 1
ATOM 681 C CA . GLN A 1 92 ? 14.383 0.110 5.042 1.00 81.19 92 GLN A CA 1
ATOM 682 C C . GLN A 1 92 ? 14.465 -1.337 5.535 1.00 81.19 92 GLN A C 1
ATOM 684 O O . GLN A 1 92 ? 14.259 -1.595 6.719 1.00 81.19 92 GLN A O 1
ATOM 689 N N . ALA A 1 93 ? 14.696 -2.275 4.621 1.00 65.19 93 ALA A N 1
ATOM 690 C CA . ALA A 1 93 ? 15.015 -3.653 4.964 1.00 65.19 93 ALA A CA 1
ATOM 691 C C . ALA A 1 93 ? 16.536 -3.809 4.884 1.00 65.19 93 ALA A C 1
ATOM 693 O O . ALA A 1 93 ? 17.110 -3.694 3.803 1.00 65.19 93 ALA A O 1
ATOM 694 N N . ASP A 1 94 ? 17.180 -4.055 6.025 1.00 57.66 94 ASP A N 1
ATOM 695 C CA . ASP A 1 94 ? 18.646 -4.087 6.158 1.00 57.66 94 ASP A CA 1
ATOM 696 C C . ASP A 1 94 ? 19.311 -5.206 5.343 1.00 57.66 94 ASP A C 1
ATOM 698 O O . ASP A 1 94 ? 20.522 -5.188 5.126 1.00 57.66 94 ASP A O 1
ATOM 702 N N . ALA A 1 95 ? 18.529 -6.146 4.814 1.00 54.62 95 ALA A N 1
ATOM 703 C CA . ALA A 1 95 ? 18.970 -6.994 3.728 1.00 54.62 95 ALA A CA 1
ATOM 704 C C . ALA A 1 95 ? 17.786 -7.520 2.907 1.00 54.62 95 ALA A C 1
ATOM 706 O O . ALA A 1 95 ? 16.793 -7.999 3.458 1.00 54.62 95 ALA A O 1
ATOM 707 N N . ASP A 1 96 ? 17.941 -7.514 1.582 1.00 53.69 96 ASP A N 1
ATOM 708 C CA . ASP A 1 96 ? 17.129 -8.286 0.635 1.00 53.69 96 ASP A CA 1
ATOM 709 C C . ASP A 1 96 ? 17.443 -9.790 0.794 1.00 53.69 96 ASP A C 1
ATOM 711 O O . ASP A 1 96 ? 17.878 -10.451 -0.147 1.00 53.69 96 ASP A O 1
ATOM 715 N N . GLN A 1 97 ? 17.312 -10.343 2.002 1.00 53.28 97 GLN A N 1
ATOM 716 C CA . GLN A 1 97 ? 17.482 -11.777 2.197 1.00 53.28 97 GLN A CA 1
ATOM 717 C C . GLN A 1 97 ? 16.305 -12.453 1.499 1.00 53.28 97 GLN A C 1
ATOM 719 O O . GLN A 1 97 ? 15.164 -12.365 1.960 1.00 53.28 97 GLN A O 1
ATOM 724 N N . GLU A 1 98 ? 16.570 -13.122 0.374 1.00 53.53 98 GLU A N 1
ATOM 725 C CA . GLU A 1 98 ? 15.703 -14.209 -0.066 1.00 53.53 98 GLU A CA 1
ATOM 726 C C . GLU A 1 98 ? 15.415 -15.073 1.162 1.00 53.53 98 GLU A C 1
ATOM 728 O O . GLU A 1 98 ? 16.337 -15.414 1.906 1.00 53.53 98 GLU A O 1
ATOM 733 N N . TRP A 1 99 ? 14.142 -15.394 1.397 1.00 51.03 99 TRP A N 1
ATOM 734 C CA . TRP A 1 99 ? 13.696 -16.224 2.516 1.00 51.03 99 TRP A CA 1
ATOM 735 C C . TRP A 1 99 ? 14.136 -17.678 2.288 1.00 51.03 99 TRP A C 1
ATOM 737 O O . TRP A 1 99 ? 13.346 -18.587 2.048 1.00 51.03 99 TRP A O 1
ATOM 747 N N . ARG A 1 100 ? 15.449 -17.894 2.290 1.00 51.56 100 ARG A N 1
ATOM 748 C CA . ARG A 1 100 ? 16.084 -19.199 2.322 1.00 51.56 100 ARG A CA 1
ATOM 749 C C . ARG A 1 100 ? 16.210 -19.555 3.800 1.00 51.56 100 ARG A C 1
ATOM 751 O O . ARG A 1 100 ? 16.649 -18.699 4.572 1.00 51.56 100 ARG A O 1
ATOM 758 N N . PRO A 1 101 ? 15.857 -20.779 4.227 1.00 39.44 101 PRO A N 1
ATOM 759 C CA . PRO A 1 101 ? 16.285 -21.241 5.538 1.00 39.44 101 PRO A CA 1
ATOM 760 C C . PRO A 1 101 ? 17.810 -21.104 5.568 1.00 39.44 101 PRO A C 1
ATOM 762 O O . PRO A 1 101 ? 18.511 -21.729 4.768 1.00 39.44 101 PRO A O 1
ATOM 765 N N . SER A 1 102 ? 18.324 -20.207 6.407 1.00 56.06 102 SER A N 1
ATOM 766 C CA . SER A 1 102 ? 19.763 -20.067 6.565 1.00 56.06 102 SER A CA 1
ATOM 767 C C . SER A 1 102 ? 20.316 -21.391 7.102 1.00 56.06 102 SER A C 1
ATOM 769 O O . SER A 1 102 ? 19.672 -22.035 7.939 1.00 56.06 102 SER A O 1
ATOM 771 N N . PRO A 1 103 ? 21.506 -21.834 6.664 1.00 54.41 103 PRO A N 1
ATOM 772 C CA . PRO A 1 103 ? 22.275 -22.773 7.461 1.00 54.41 103 PRO A CA 1
ATOM 773 C C . PRO A 1 103 ? 22.505 -22.089 8.811 1.00 54.41 103 PRO A C 1
ATOM 775 O O . PRO A 1 103 ? 23.130 -21.031 8.871 1.00 54.41 103 PRO A O 1
ATOM 778 N N . GLN A 1 104 ? 21.906 -22.630 9.869 1.00 50.56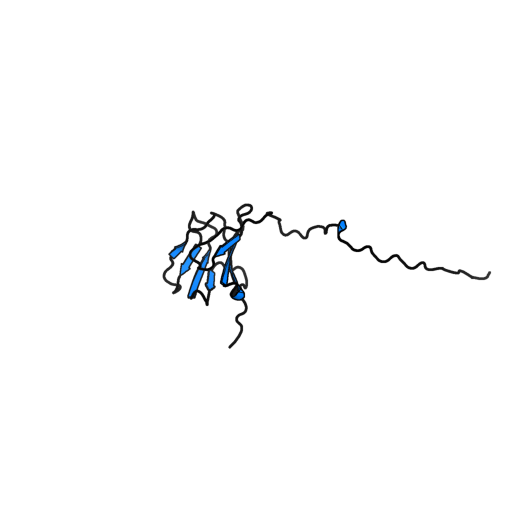 104 GLN A N 1
ATOM 779 C CA . GLN A 1 104 ? 22.032 -22.095 11.221 1.00 50.56 104 GLN A CA 1
ATOM 780 C C . GLN A 1 104 ? 23.517 -21.939 11.568 1.00 50.56 104 GLN A C 1
ATOM 782 O O . GLN A 1 104 ? 24.301 -22.866 11.365 1.00 50.56 104 GLN A O 1
ATOM 787 N N . ASP A 1 105 ? 23.888 -20.765 12.075 1.00 54.94 105 ASP A N 1
ATOM 788 C CA . ASP A 1 105 ? 25.226 -20.467 12.582 1.00 54.94 105 ASP A CA 1
ATOM 789 C C . ASP A 1 105 ? 25.676 -21.551 13.592 1.00 54.94 105 ASP A C 1
ATOM 791 O O . ASP A 1 105 ? 25.065 -21.677 14.663 1.00 54.94 105 ASP A O 1
ATOM 795 N N . PRO A 1 1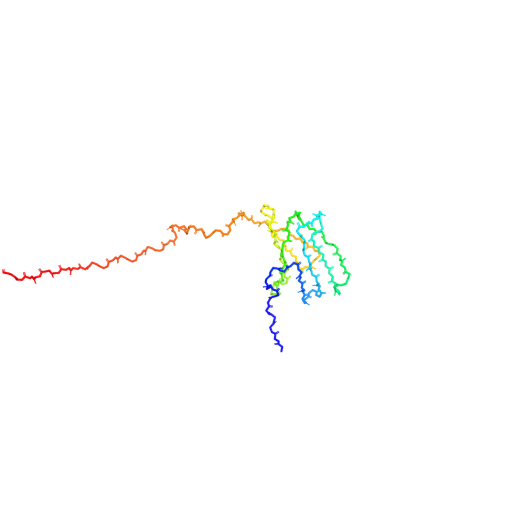06 ? 26.733 -22.336 13.291 1.00 54.09 106 PRO A N 1
ATOM 796 C CA . PRO A 1 106 ? 27.208 -23.408 14.164 1.00 54.09 106 PRO A CA 1
A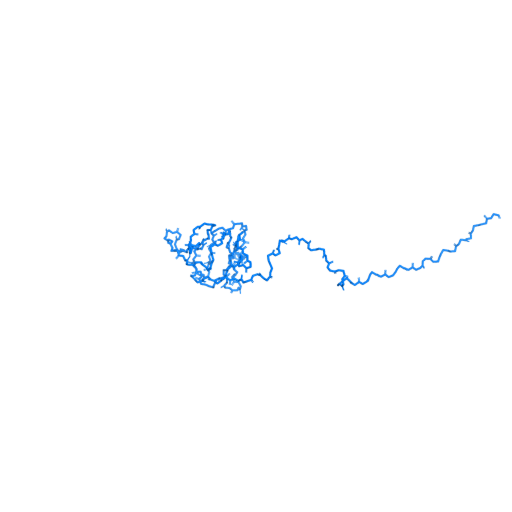TOM 797 C C . PRO A 1 106 ? 27.682 -22.916 15.535 1.00 54.09 106 PRO A C 1
ATOM 799 O O . PRO A 1 106 ? 27.716 -23.696 16.484 1.00 54.09 106 PRO A O 1
ATOM 802 N N . SER A 1 107 ? 28.039 -21.634 15.664 1.00 51.84 107 SER A N 1
ATOM 803 C CA . SER A 1 107 ? 28.572 -21.065 16.907 1.00 51.84 107 SER A CA 1
ATOM 804 C C . SER A 1 107 ? 27.520 -20.888 18.007 1.00 51.84 107 SER A C 1
ATOM 806 O O . SER A 1 107 ? 27.868 -20.648 19.164 1.00 51.84 107 SER A O 1
ATOM 808 N N . ARG A 1 108 ? 26.231 -21.045 17.670 1.00 55.44 108 ARG A N 1
ATOM 809 C CA . ARG A 1 108 ? 25.103 -20.863 18.594 1.00 55.44 108 ARG A CA 1
ATOM 810 C C . ARG A 1 108 ? 24.448 -22.172 19.046 1.00 55.44 108 ARG A C 1
ATOM 812 O O . ARG A 1 108 ? 23.467 -22.122 19.788 1.00 55.44 108 ARG A O 1
ATOM 819 N N . MET A 1 109 ? 24.962 -23.331 18.623 1.00 49.75 109 MET A N 1
ATOM 820 C CA . MET A 1 109 ? 24.443 -24.624 19.075 1.00 49.75 109 MET A CA 1
ATOM 821 C C . MET A 1 109 ? 25.033 -24.996 20.447 1.00 49.75 109 MET A C 1
ATOM 823 O O . MET A 1 109 ? 26.257 -25.008 20.593 1.00 49.75 109 MET A O 1
ATOM 827 N N . PRO A 1 110 ? 24.214 -25.333 21.463 1.00 50.38 110 PRO A N 1
ATOM 828 C CA . PRO A 1 110 ? 24.732 -25.962 22.671 1.00 50.38 110 PRO A CA 1
ATOM 829 C C . PRO A 1 110 ? 25.328 -27.331 22.311 1.00 50.38 110 PRO A C 1
ATOM 831 O O . PRO A 1 110 ? 24.739 -28.085 21.534 1.00 50.38 110 PRO A O 1
ATOM 834 N N . ALA A 1 111 ? 26.510 -27.635 22.855 1.00 51.19 111 ALA A N 1
ATOM 835 C CA . ALA A 1 111 ? 27.213 -28.881 22.566 1.00 51.19 111 ALA A CA 1
ATOM 836 C C . ALA A 1 111 ? 26.323 -30.102 22.883 1.00 51.19 111 ALA A C 1
ATOM 838 O O . ALA A 1 111 ? 25.661 -30.113 23.927 1.00 51.19 111 ALA A O 1
ATOM 839 N N . PRO A 1 112 ? 26.295 -31.133 22.019 1.00 56.47 112 PRO A N 1
ATOM 840 C CA . PRO A 1 112 ? 25.550 -32.351 22.307 1.00 56.47 112 PRO A CA 1
ATOM 841 C C . PRO A 1 112 ? 26.106 -33.023 23.576 1.00 56.47 112 PRO A C 1
ATOM 843 O O . PRO A 1 112 ? 27.318 -32.975 23.810 1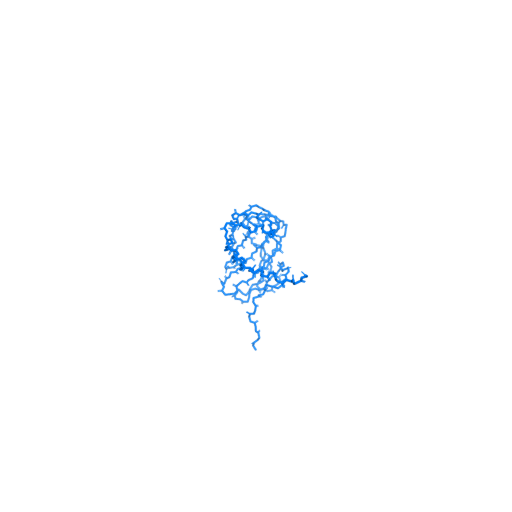.00 56.47 112 PRO A O 1
ATOM 846 N N . PRO A 1 113 ? 25.256 -33.655 24.407 1.00 54.41 113 PRO A N 1
ATOM 847 C CA . PRO A 1 113 ? 25.729 -34.371 25.585 1.00 54.41 113 PRO A CA 1
ATOM 848 C C . PRO A 1 113 ? 26.682 -35.500 25.166 1.00 54.41 113 PRO A C 1
ATOM 850 O O . PRO A 1 113 ? 26.400 -36.247 24.227 1.00 54.41 113 PRO A O 1
ATOM 853 N N . LEU A 1 114 ? 27.824 -35.606 25.855 1.00 53.41 114 LEU A N 1
ATOM 854 C CA . LEU A 1 114 ? 28.828 -36.643 25.600 1.00 53.41 114 LEU A CA 1
ATOM 855 C C . LEU A 1 114 ? 28.204 -38.045 25.752 1.00 53.41 114 LEU A C 1
ATOM 857 O O . LEU A 1 114 ? 27.428 -38.260 26.688 1.00 53.41 114 LEU A O 1
ATOM 861 N N . PRO A 1 115 ? 28.540 -39.018 24.884 1.00 50.69 115 PRO A N 1
ATOM 862 C CA . PRO A 1 115 ? 28.034 -40.377 25.023 1.00 50.69 115 PRO A CA 1
ATOM 863 C C . PRO A 1 115 ? 28.574 -41.025 26.305 1.00 50.69 115 PRO A C 1
ATOM 865 O O . PRO A 1 115 ? 29.774 -40.984 26.582 1.00 50.69 115 PRO A O 1
ATOM 868 N N . ALA A 1 116 ? 27.682 -41.647 27.081 1.00 49.78 116 ALA A N 1
ATOM 869 C CA . ALA A 1 116 ? 28.057 -42.448 28.240 1.00 49.78 116 ALA A CA 1
ATOM 870 C C . ALA A 1 116 ? 28.938 -43.625 27.793 1.00 49.78 116 ALA A C 1
ATOM 872 O O . ALA A 1 116 ? 28.567 -44.397 26.908 1.00 49.78 116 ALA A O 1
ATOM 873 N N . THR A 1 117 ? 30.113 -43.765 28.405 1.00 43.59 117 THR A N 1
ATOM 874 C CA . THR A 1 117 ? 31.023 -44.890 28.180 1.00 43.59 117 THR A CA 1
ATOM 875 C C . THR A 1 117 ? 30.348 -46.199 28.574 1.00 43.59 117 THR A C 1
ATOM 877 O O . THR A 1 117 ? 30.189 -46.491 29.758 1.00 43.59 117 THR A O 1
ATOM 880 N N . ALA A 1 118 ? 29.969 -47.008 27.586 1.00 39.44 118 ALA A N 1
ATOM 881 C CA . ALA A 1 118 ? 29.586 -48.393 27.810 1.00 39.44 118 ALA A CA 1
ATOM 882 C C . ALA A 1 118 ? 30.853 -49.229 28.054 1.00 39.44 118 ALA A C 1
ATOM 884 O O . ALA A 1 118 ? 31.572 -49.588 27.122 1.00 39.44 118 ALA A O 1
ATOM 885 N N . THR A 1 119 ? 31.141 -49.542 29.317 1.00 43.97 119 THR A N 1
ATOM 886 C CA . THR A 1 119 ? 32.070 -50.620 29.669 1.00 43.97 119 THR A CA 1
ATOM 887 C C . THR A 1 119 ? 31.423 -51.945 29.266 1.00 43.97 119 THR A C 1
ATOM 889 O O . THR A 1 119 ? 30.468 -52.380 29.904 1.00 43.97 119 THR A O 1
ATOM 892 N N . SER A 1 120 ? 31.916 -52.592 28.209 1.00 42.62 120 SER A N 1
ATOM 893 C CA . SER A 1 120 ? 31.554 -53.982 27.916 1.00 42.62 120 SER A CA 1
ATOM 894 C C . SER A 1 120 ? 32.575 -54.917 28.564 1.00 42.62 120 SER A C 1
ATOM 896 O O . SER A 1 120 ? 33.740 -54.970 28.178 1.00 42.62 120 SER A O 1
ATOM 898 N N . SER A 1 121 ? 32.142 -55.647 29.592 1.00 46.62 121 SER A N 1
ATOM 899 C CA . SER A 1 121 ? 32.822 -56.845 30.076 1.00 46.62 121 SER A CA 1
ATOM 900 C C . SER A 1 121 ? 32.408 -58.019 29.187 1.00 46.62 121 SER A C 1
ATOM 902 O O . SER A 1 121 ? 31.234 -58.374 29.115 1.00 46.62 121 SER A O 1
ATOM 904 N N . SER A 1 122 ? 33.365 -58.625 28.484 1.00 46.66 122 SER A N 1
ATOM 905 C CA . SER A 1 122 ? 33.155 -59.895 27.786 1.00 46.66 122 SER A CA 1
ATOM 906 C C . SER A 1 122 ? 33.820 -61.018 28.583 1.00 46.66 122 SER A C 1
ATOM 908 O O . SER A 1 122 ? 35.037 -61.084 28.718 1.00 46.66 122 SER A O 1
ATOM 910 N N . SER A 1 123 ? 32.990 -61.889 29.156 1.00 48.44 123 SER A N 1
ATOM 911 C CA . SER A 1 123 ? 33.373 -63.209 29.655 1.00 48.44 123 SER A CA 1
ATOM 912 C C . SER A 1 123 ? 32.551 -64.221 28.874 1.00 48.44 123 SER A C 1
ATOM 914 O O . SER A 1 123 ? 31.353 -64.364 29.111 1.00 48.44 123 SER A O 1
ATOM 916 N N . CYS A 1 124 ? 33.196 -64.898 27.928 1.00 37.00 124 CYS A N 1
ATOM 917 C CA . CYS A 1 124 ? 32.653 -66.075 27.265 1.00 37.00 124 CYS A CA 1
ATOM 918 C C . CYS A 1 124 ? 33.711 -67.176 27.347 1.00 37.00 124 CYS A C 1
ATOM 920 O O . CYS A 1 124 ? 34.827 -67.015 26.859 1.00 37.00 124 CYS A O 1
ATOM 922 N N . ARG A 1 125 ? 33.340 -68.258 28.034 1.00 38.59 125 ARG A N 1
ATOM 923 C CA . ARG A 1 125 ? 34.114 -69.484 28.245 1.00 38.59 125 ARG A CA 1
ATOM 924 C C . ARG A 1 125 ? 34.336 -70.231 26.929 1.00 38.59 125 ARG A C 1
ATOM 926 O O . ARG A 1 125 ? 33.430 -70.276 26.098 1.00 38.59 125 ARG A O 1
ATOM 933 N N . GLY A 1 126 ? 35.485 -70.892 26.844 1.00 39.91 126 GLY A N 1
ATOM 934 C CA . GLY A 1 126 ? 35.800 -72.033 25.988 1.00 39.91 126 GLY A CA 1
ATOM 935 C C . GLY A 1 126 ? 36.880 -72.838 26.686 1.00 39.91 126 GLY A C 1
ATOM 936 O O . GLY A 1 126 ? 37.916 -72.211 26.995 1.00 39.91 126 GLY A O 1
#

Foldseek 3Di:
DDDPPWPFDPFDQWDQDPVLLKIKGAAQDDDQFGIWIDNVVPDIDTAGDPDNFGFRHWTADPVVLKIWIAGPDDFQFRIWMDNNSRDIDTHGDPGPDDPDPDPPDPVPDDDDDDDDDDDDDDDDDD

Secondary structure (DSSP, 8-state):
------S--SS-SEEEETTTTEEEEE-SS-SS--EEEESSSSS-EEE--SS---EEEEEEEGGGTEEEEEESS-SS--EEEESSSSS-EEEP-S-----------GGGSPPPPPPP----------

Radius of gyration: 25.5 Å; chains: 1; bounding box: 56×81×42 Å